Protein AF-A0A7W1KCN2-F1 (afdb_monomer_lite)

Secondary structure (DSSP, 8-state):
-HHHHHHHHHHHHHHHHHHHHHHS---SS-S--------GGG-TT---GGGHHHHHHHHHHHHS-HHHHSSTT-HHHHHHHHHTTHHHHHHHHHHHTS-HHHHHHHHHHHHTT-TT-BSSSSTTSEETTTTEE-

pLDDT: mean 84.84, std 13.25, range [48.06, 98.62]

Radius of gyration: 31.56 Å; chains: 1; bounding box: 67×71×56 Å

Sequence (134 aa):
MALARRVLLLLVVAVLAAVAVLALHEDEAGGPGLVPEAGADNDPLAYSAGREKAFAAAAARGHAHVIYAKSPGGARASAERTARFRPLIEAAAKTAGIEPGTLEGMVLLESAGRPDAVADPQLEGAVGLTQILA

Foldseek 3Di:
DVVVVVVVVVVVVVVVVVVVVVVVPPPPPDDPPPDQPQDPPRDSPDDDPVCPVVVVVVVVVVPCPVLQVVQDVGLVQLLVLLVVCLVVLVVVCVVVVHDSVVSSVQLCRPPSNDQQDFPDPDQQWFGGSNRDGD

Structure (mmCIF, N/CA/C/O backbone):
data_AF-A0A7W1KCN2-F1
#
_entry.id   AF-A0A7W1KCN2-F1
#
loop_
_atom_site.group_PDB
_atom_site.id
_atom_site.type_symbol
_atom_site.label_atom_id
_atom_site.label_alt_id
_atom_site.label_comp_id
_atom_site.label_asym_id
_atom_site.label_entity_id
_atom_site.label_seq_id
_atom_site.pdbx_PDB_ins_code
_atom_site.Cartn_x
_atom_site.Cartn_y
_atom_site.Cartn_z
_atom_site.occupancy
_atom_site.B_iso_or_equiv
_atom_site.auth_seq_id
_atom_site.auth_comp_id
_atom_site.auth_asym_id
_atom_site.auth_atom_id
_atom_site.pdbx_PDB_model_num
ATOM 1 N N . MET A 1 1 ? 52.514 -58.197 -31.011 1.00 60.84 1 MET A N 1
ATOM 2 C CA . MET A 1 1 ? 51.302 -57.830 -31.789 1.00 60.84 1 MET A CA 1
ATOM 3 C C . MET A 1 1 ? 50.141 -57.336 -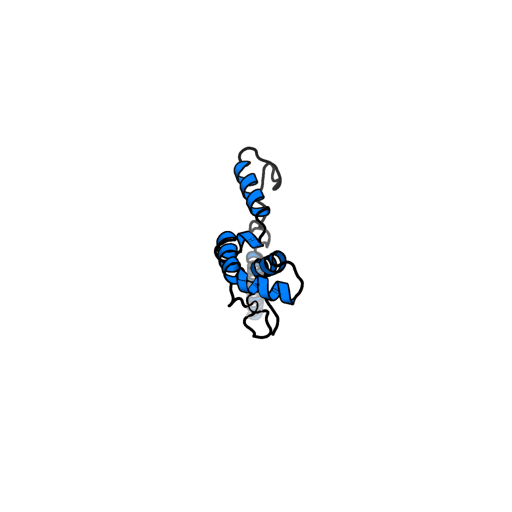30.915 1.00 60.84 1 MET A C 1
ATOM 5 O O . MET A 1 1 ? 49.575 -56.300 -31.232 1.00 60.84 1 MET A O 1
ATOM 9 N N . ALA A 1 2 ? 49.802 -57.997 -29.797 1.00 67.25 2 ALA A N 1
ATOM 10 C CA . ALA A 1 2 ? 48.677 -57.581 -28.940 1.00 67.25 2 ALA A CA 1
ATOM 11 C C . ALA A 1 2 ? 48.862 -56.215 -28.239 1.00 67.25 2 ALA A C 1
ATOM 13 O O . ALA A 1 2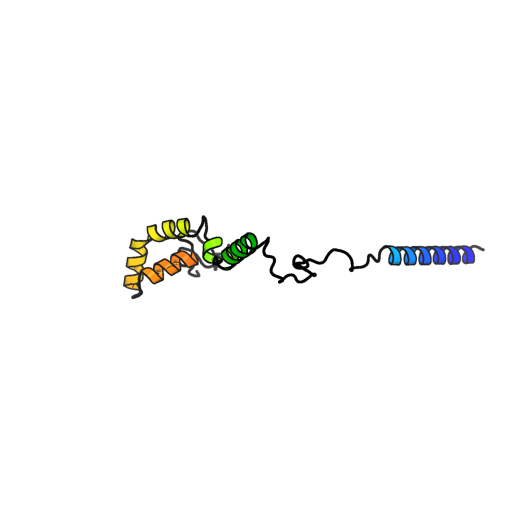 ? 47.902 -55.459 -28.128 1.00 67.25 2 ALA A O 1
ATOM 14 N N . LEU A 1 3 ? 50.084 -55.875 -27.807 1.00 75.06 3 LEU A N 1
ATOM 15 C CA . LEU A 1 3 ? 50.375 -54.598 -27.137 1.00 75.06 3 LEU A CA 1
ATOM 16 C C . LEU A 1 3 ? 50.237 -53.399 -28.091 1.00 75.06 3 LEU A C 1
ATOM 18 O O . LEU A 1 3 ? 49.540 -52.446 -27.772 1.00 75.06 3 LEU A O 1
ATOM 22 N N . ALA A 1 4 ? 50.811 -53.492 -29.296 1.00 77.50 4 ALA A N 1
ATOM 23 C CA . ALA A 1 4 ? 50.698 -52.453 -30.324 1.00 77.50 4 ALA A CA 1
ATOM 24 C C . ALA A 1 4 ? 49.236 -52.197 -30.736 1.00 77.50 4 ALA A C 1
ATOM 26 O O . ALA A 1 4 ? 48.823 -51.052 -30.883 1.00 77.50 4 ALA A O 1
ATOM 27 N N . ARG A 1 5 ? 48.422 -53.258 -30.831 1.00 80.19 5 ARG A N 1
ATOM 28 C CA . ARG A 1 5 ? 46.982 -53.143 -31.108 1.00 80.19 5 ARG A CA 1
ATOM 29 C C . ARG A 1 5 ? 46.219 -52.455 -29.970 1.00 80.19 5 ARG A C 1
ATOM 31 O O . ARG A 1 5 ? 45.319 -51.672 -30.244 1.00 80.19 5 ARG A O 1
ATOM 38 N N . ARG A 1 6 ? 46.580 -52.713 -28.706 1.00 82.69 6 ARG A N 1
ATOM 39 C CA . ARG A 1 6 ? 45.981 -52.042 -27.535 1.00 82.69 6 ARG A CA 1
ATOM 40 C C . ARG A 1 6 ? 46.347 -50.560 -27.478 1.00 82.69 6 ARG A C 1
ATOM 42 O O . ARG A 1 6 ? 45.468 -49.743 -27.242 1.00 82.69 6 ARG A O 1
ATOM 49 N N . VAL A 1 7 ? 47.606 -50.217 -27.752 1.00 85.94 7 VAL A N 1
ATOM 50 C CA . VAL A 1 7 ? 48.062 -48.818 -27.818 1.00 85.94 7 VAL A CA 1
ATOM 51 C C . VAL A 1 7 ? 47.345 -48.068 -28.940 1.00 85.94 7 VAL A C 1
ATOM 53 O O . VAL A 1 7 ? 46.840 -46.974 -28.712 1.00 85.94 7 VAL A O 1
ATOM 56 N N . LEU A 1 8 ? 47.215 -48.679 -30.121 1.00 88.75 8 LEU A N 1
ATOM 57 C CA . LEU A 1 8 ? 46.493 -48.075 -31.241 1.00 88.75 8 LEU A CA 1
ATOM 58 C C . LEU A 1 8 ? 45.013 -47.831 -30.908 1.00 88.75 8 LEU A C 1
ATOM 60 O O . LEU A 1 8 ? 44.493 -46.760 -31.197 1.00 88.75 8 LEU A O 1
ATOM 64 N N . LEU A 1 9 ? 44.345 -48.791 -30.262 1.00 89.50 9 LEU A N 1
ATOM 65 C CA . LEU A 1 9 ? 42.949 -48.635 -29.843 1.00 89.50 9 LEU A CA 1
ATOM 66 C C . LEU A 1 9 ? 42.775 -47.510 -28.815 1.00 89.50 9 LEU A C 1
ATOM 68 O O . LEU A 1 9 ? 41.834 -46.732 -28.931 1.00 89.50 9 LEU A O 1
ATOM 72 N N . LEU A 1 10 ? 43.690 -47.388 -27.851 1.00 90.12 10 LEU A N 1
ATOM 73 C CA . LEU A 1 10 ? 43.656 -46.303 -26.867 1.00 90.12 10 LEU A CA 1
ATOM 74 C C . LEU A 1 10 ? 43.851 -44.931 -27.519 1.00 90.12 10 LEU A C 1
ATOM 76 O O . LEU A 1 10 ? 43.151 -43.990 -27.160 1.00 90.12 10 LEU A O 1
ATOM 80 N N . LEU A 1 11 ? 44.743 -44.826 -28.507 1.00 92.44 11 LEU A N 1
ATOM 81 C CA . LEU A 1 11 ? 44.934 -43.588 -29.265 1.00 92.44 11 LEU A CA 1
ATOM 82 C C . LEU A 1 11 ? 43.688 -43.220 -30.073 1.00 92.44 11 LEU A C 1
ATOM 84 O O . LEU A 1 11 ? 43.282 -42.064 -30.063 1.00 92.44 11 LEU A O 1
ATOM 88 N N . VAL A 1 12 ? 43.042 -44.194 -30.718 1.00 93.50 12 VAL A N 1
ATOM 89 C CA . VAL A 1 12 ? 41.787 -43.956 -31.448 1.00 93.50 12 VAL A CA 1
ATOM 90 C C . VAL A 1 12 ? 40.687 -43.479 -30.500 1.00 93.50 12 VAL A C 1
ATOM 92 O O . VAL A 1 12 ? 40.008 -42.506 -30.808 1.00 93.50 12 VAL A O 1
ATOM 95 N N . VAL A 1 13 ? 40.540 -44.103 -29.328 1.00 92.69 13 VAL A N 1
ATOM 96 C CA . VAL A 1 13 ? 39.559 -43.670 -28.319 1.00 92.69 13 VAL A CA 1
ATOM 97 C C . VAL A 1 13 ? 39.872 -42.262 -27.812 1.00 92.69 13 VAL A C 1
ATOM 99 O O . VAL A 1 13 ? 38.959 -41.451 -27.706 1.00 92.69 13 VAL A O 1
ATOM 102 N N . ALA A 1 14 ? 41.141 -41.943 -27.549 1.00 91.81 14 ALA A N 1
ATOM 103 C CA . ALA A 1 14 ? 41.544 -40.612 -27.101 1.00 91.81 14 ALA A CA 1
ATOM 104 C C . ALA A 1 14 ? 41.258 -39.534 -28.158 1.00 91.81 14 ALA A C 1
ATOM 106 O O . ALA A 1 14 ? 40.755 -38.466 -27.822 1.00 91.81 14 ALA A O 1
ATOM 107 N N . VAL A 1 15 ? 41.515 -39.827 -29.437 1.00 93.75 15 VAL A N 1
ATOM 108 C CA . VAL A 1 15 ? 41.200 -38.916 -30.546 1.00 93.75 15 VAL A CA 1
ATOM 109 C C . VAL A 1 15 ? 39.692 -38.741 -30.693 1.00 93.75 15 VAL A C 1
ATOM 111 O O . VAL A 1 15 ? 39.226 -37.613 -30.797 1.00 93.75 15 VAL A O 1
ATOM 114 N N . LEU A 1 16 ? 38.912 -39.823 -30.646 1.00 92.00 16 LEU A N 1
ATOM 115 C CA . LEU A 1 16 ? 37.451 -39.741 -30.720 1.00 92.00 16 LEU A CA 1
ATOM 116 C C . LEU A 1 16 ? 36.861 -38.968 -29.535 1.00 92.00 16 LEU A C 1
ATOM 118 O O . LEU A 1 16 ? 35.950 -38.172 -29.730 1.00 92.00 16 LEU A O 1
ATOM 122 N N . ALA A 1 17 ? 37.403 -39.153 -28.330 1.00 87.81 17 ALA A N 1
ATOM 123 C CA . ALA A 1 17 ? 37.003 -38.395 -27.150 1.00 87.81 17 ALA A CA 1
ATOM 124 C C . ALA A 1 17 ? 37.356 -36.907 -27.285 1.00 87.81 17 ALA A C 1
ATOM 126 O O . ALA A 1 17 ? 36.524 -36.061 -26.981 1.00 87.81 17 ALA A O 1
ATOM 127 N N . ALA A 1 18 ? 38.546 -36.575 -27.793 1.00 86.56 18 ALA A N 1
ATOM 128 C CA . ALA A 1 18 ? 38.944 -35.189 -28.034 1.00 86.56 18 ALA A CA 1
ATOM 129 C C . ALA A 1 18 ? 38.065 -34.517 -29.100 1.00 86.56 18 ALA A C 1
ATOM 131 O O . ALA A 1 18 ? 37.623 -33.388 -28.909 1.00 86.56 18 ALA A O 1
ATOM 132 N N . VAL A 1 19 ? 37.755 -35.223 -30.191 1.00 87.12 19 VAL A N 1
ATOM 133 C CA . VAL A 1 19 ? 36.834 -34.743 -31.231 1.00 87.12 19 VAL A CA 1
ATOM 134 C C . VAL A 1 19 ? 35.425 -34.567 -30.670 1.00 87.12 19 VAL A C 1
ATOM 136 O O . VAL A 1 19 ? 34.795 -33.558 -30.955 1.00 87.12 19 VAL A O 1
ATOM 139 N N . ALA A 1 20 ? 34.942 -35.497 -29.842 1.00 82.19 20 ALA A N 1
ATOM 140 C CA . ALA A 1 20 ? 33.645 -35.366 -29.187 1.00 82.19 20 ALA A CA 1
ATOM 141 C C . ALA A 1 20 ? 33.610 -34.166 -28.230 1.00 82.19 20 ALA A C 1
ATOM 143 O O . ALA A 1 20 ? 32.644 -33.419 -28.247 1.00 82.19 20 ALA A O 1
ATOM 144 N N . VAL A 1 21 ? 34.667 -33.931 -27.446 1.00 80.81 21 VAL A N 1
ATOM 145 C CA . VAL A 1 21 ? 34.765 -32.756 -26.563 1.00 80.81 21 VAL A CA 1
ATOM 146 C C . VAL A 1 21 ? 34.783 -31.457 -27.364 1.00 80.81 21 VAL A C 1
ATOM 148 O O . VAL A 1 21 ? 34.099 -30.518 -26.982 1.00 80.81 21 VAL A O 1
ATOM 151 N N . LEU A 1 22 ? 35.509 -31.403 -28.483 1.00 77.88 22 LEU A N 1
ATOM 152 C CA . LEU A 1 22 ? 35.535 -30.226 -29.356 1.00 77.88 22 LEU A CA 1
ATOM 153 C C . LEU A 1 22 ? 34.203 -30.005 -30.086 1.00 77.88 22 LEU A C 1
ATOM 155 O O . LEU A 1 22 ? 33.798 -28.866 -30.262 1.00 77.88 22 LEU A O 1
ATOM 159 N N . ALA A 1 23 ? 33.513 -31.074 -30.488 1.00 75.62 23 ALA A N 1
ATOM 160 C CA . ALA A 1 23 ? 32.211 -30.989 -31.148 1.00 75.62 23 ALA A CA 1
ATOM 161 C C . ALA A 1 23 ? 31.064 -30.655 -30.178 1.00 75.62 23 ALA A C 1
ATOM 163 O O . ALA A 1 23 ? 30.068 -30.079 -30.597 1.00 75.62 23 ALA A O 1
ATOM 164 N N . LEU A 1 24 ? 31.198 -31.030 -28.901 1.00 71.25 24 LEU A N 1
ATOM 165 C CA . LEU A 1 24 ? 30.262 -30.690 -27.823 1.00 71.25 24 LEU A CA 1
ATOM 166 C C . LEU A 1 24 ? 30.616 -29.371 -27.127 1.00 71.25 24 LEU A C 1
ATOM 168 O O . LEU A 1 24 ? 29.874 -28.933 -26.251 1.00 71.25 24 LEU A O 1
ATOM 172 N N . HIS A 1 25 ? 31.733 -28.739 -27.495 1.00 61.47 25 HIS A N 1
ATOM 173 C CA . HIS A 1 25 ? 32.005 -27.352 -27.144 1.00 61.47 25 HIS A CA 1
ATOM 174 C C . HIS A 1 25 ? 31.131 -26.473 -28.043 1.00 61.47 25 HIS A C 1
ATOM 176 O O . HIS A 1 25 ? 31.597 -25.859 -28.999 1.00 61.47 25 HIS A O 1
ATOM 182 N N . GLU A 1 26 ? 29.825 -26.501 -27.782 1.00 55.56 26 GLU A N 1
ATOM 183 C CA . GLU A 1 26 ? 28.920 -25.476 -28.273 1.00 55.56 26 GLU A CA 1
ATOM 184 C C . GLU A 1 26 ? 29.441 -24.148 -27.724 1.00 55.56 26 GLU A C 1
ATOM 186 O O . GLU A 1 26 ? 29.571 -23.972 -26.511 1.00 55.56 26 GLU A O 1
ATOM 191 N N . ASP A 1 27 ? 29.815 -23.246 -28.630 1.00 49.47 27 ASP A N 1
ATOM 192 C CA . ASP A 1 27 ? 30.089 -21.859 -28.296 1.00 49.47 27 ASP A CA 1
ATOM 193 C C . ASP A 1 27 ? 28.933 -21.340 -27.422 1.00 49.47 27 ASP A C 1
ATOM 195 O O . ASP A 1 27 ? 27.801 -21.187 -27.887 1.00 49.47 27 ASP A O 1
ATOM 199 N N . GLU A 1 28 ? 29.231 -20.987 -26.170 1.00 50.78 28 GLU A N 1
ATOM 200 C CA . GLU A 1 28 ? 28.431 -20.108 -25.295 1.00 50.78 28 GLU A CA 1
ATOM 201 C C . GLU A 1 28 ? 28.351 -18.672 -25.883 1.00 50.78 28 GLU A C 1
ATOM 203 O O . GLU A 1 28 ? 28.407 -17.661 -25.187 1.00 50.78 28 GLU A O 1
ATOM 208 N N . ALA A 1 29 ? 28.267 -18.558 -27.207 1.00 53.12 29 ALA A N 1
ATOM 209 C CA . ALA A 1 29 ? 28.233 -17.336 -27.984 1.00 53.12 29 ALA A CA 1
ATOM 210 C C . ALA A 1 29 ? 27.247 -17.524 -29.144 1.00 53.12 29 ALA A C 1
ATOM 212 O O . ALA A 1 29 ? 27.637 -17.592 -30.307 1.00 53.12 29 ALA A O 1
ATOM 213 N N . GLY A 1 30 ? 25.946 -17.640 -28.857 1.00 48.06 30 GLY A N 1
ATOM 214 C CA . GLY A 1 30 ? 24.998 -17.783 -29.966 1.00 48.06 30 GLY A CA 1
ATOM 215 C C . GLY A 1 30 ? 23.506 -17.831 -29.672 1.00 48.06 30 GLY A C 1
ATOM 216 O O . GLY A 1 30 ? 22.725 -17.619 -30.597 1.00 48.06 30 GLY A O 1
ATOM 217 N N . GLY A 1 31 ? 23.061 -18.040 -28.431 1.00 50.41 31 GLY A N 1
ATOM 218 C CA . GLY A 1 31 ? 21.693 -17.637 -28.094 1.00 50.41 31 GLY A CA 1
ATOM 219 C C . GLY A 1 31 ? 21.620 -16.115 -28.237 1.00 50.41 31 GLY A C 1
ATOM 220 O O . GLY A 1 31 ? 22.529 -15.463 -27.713 1.00 50.41 31 GLY A O 1
ATOM 221 N N . PRO A 1 32 ? 20.632 -15.514 -28.937 1.00 54.22 32 PRO A N 1
ATOM 222 C CA . PRO A 1 32 ? 20.496 -14.068 -28.900 1.00 54.22 32 PRO A CA 1
ATOM 223 C C . PRO A 1 32 ? 20.371 -13.703 -27.427 1.00 54.22 32 PRO A C 1
ATOM 225 O O . PRO A 1 32 ? 19.393 -14.069 -26.768 1.00 54.22 32 PRO A O 1
ATOM 228 N N . GLY A 1 33 ? 21.411 -13.056 -26.892 1.00 54.41 33 GLY A N 1
ATOM 229 C CA . GLY A 1 33 ? 21.355 -12.495 -25.557 1.00 54.41 33 GLY A CA 1
ATOM 230 C C . GLY A 1 33 ? 20.077 -11.676 -25.473 1.00 54.41 33 GLY A C 1
ATOM 231 O O . GLY A 1 33 ? 19.634 -11.122 -26.482 1.00 54.41 33 GLY A O 1
ATOM 232 N N . LEU A 1 34 ? 19.454 -11.635 -24.298 1.00 58.22 34 LEU A N 1
ATOM 233 C CA . LEU A 1 34 ? 18.332 -10.735 -24.062 1.00 58.22 34 LEU A CA 1
ATOM 234 C C . LEU A 1 34 ? 18.852 -9.298 -24.193 1.00 58.22 34 LEU A C 1
ATOM 236 O O . LEU A 1 34 ? 19.239 -8.661 -23.218 1.00 58.22 34 LEU A O 1
ATOM 240 N N . VAL A 1 35 ? 18.936 -8.823 -25.428 1.00 62.88 35 VAL A N 1
ATOM 241 C CA . VAL A 1 35 ? 19.266 -7.457 -25.772 1.00 62.88 35 VAL A CA 1
ATOM 242 C C . VAL A 1 35 ? 17.968 -6.667 -25.693 1.00 62.88 35 VAL A C 1
ATOM 244 O O . VAL A 1 35 ? 16.906 -7.181 -26.069 1.00 62.88 35 VAL A O 1
ATOM 247 N N . PRO A 1 36 ? 18.010 -5.423 -25.200 1.00 64.69 36 PRO A N 1
ATOM 248 C CA . PRO A 1 36 ? 16.932 -4.486 -25.463 1.00 64.69 36 PRO A CA 1
ATOM 249 C C . PRO A 1 36 ? 16.615 -4.516 -26.963 1.00 64.69 36 PRO A C 1
ATOM 251 O O . PRO A 1 36 ? 17.538 -4.592 -27.775 1.00 64.69 36 PRO A O 1
ATOM 254 N N . GLU A 1 37 ? 15.328 -4.521 -27.322 1.00 66.19 37 GLU A N 1
ATOM 255 C CA . GLU A 1 37 ? 14.886 -4.518 -28.721 1.00 66.19 37 GLU A CA 1
ATOM 256 C C . GLU A 1 37 ? 15.722 -3.504 -29.517 1.00 66.19 37 GLU A C 1
ATOM 258 O O . GLU A 1 37 ? 15.801 -2.336 -29.130 1.00 66.19 37 GLU A O 1
ATOM 263 N N . ALA A 1 38 ? 16.385 -3.956 -30.585 1.00 63.22 38 ALA A N 1
ATOM 264 C CA . ALA A 1 38 ? 17.197 -3.077 -31.414 1.00 63.22 38 ALA A CA 1
ATOM 265 C C . ALA A 1 38 ? 16.278 -2.010 -32.026 1.00 63.22 38 ALA A C 1
ATOM 267 O O . ALA A 1 38 ? 15.409 -2.315 -32.845 1.00 63.22 38 ALA A O 1
ATOM 268 N N . GLY A 1 39 ? 16.427 -0.764 -31.576 1.00 62.44 39 GLY A N 1
ATOM 269 C CA . GLY A 1 39 ? 15.773 0.380 -32.198 1.00 62.44 39 GLY A CA 1
ATOM 270 C C . GLY A 1 39 ? 16.454 0.747 -33.518 1.00 62.44 39 GLY A C 1
ATOM 271 O O . GLY A 1 39 ? 17.234 -0.029 -34.077 1.00 62.44 39 GLY A O 1
ATOM 272 N N . ALA A 1 40 ? 16.145 1.933 -34.047 1.00 72.00 40 ALA A N 1
ATOM 273 C CA . ALA A 1 40 ? 16.785 2.419 -35.269 1.00 72.00 40 ALA A CA 1
ATOM 274 C C . ALA A 1 40 ? 18.317 2.413 -35.113 1.00 72.00 40 ALA A C 1
ATOM 276 O O . ALA A 1 40 ? 18.830 2.792 -34.064 1.00 72.00 40 ALA A O 1
ATOM 277 N N . ASP A 1 41 ? 19.030 1.937 -36.137 1.00 78.06 41 ASP A N 1
ATOM 278 C CA . ASP A 1 41 ? 20.497 1.842 -36.161 1.00 78.06 41 ASP A CA 1
ATOM 279 C C . ASP A 1 41 ? 21.122 1.064 -34.980 1.00 78.06 41 ASP A C 1
ATOM 281 O O . ASP A 1 41 ? 22.269 1.300 -34.607 1.00 78.06 41 ASP A O 1
ATOM 285 N N . ASN A 1 42 ? 20.390 0.094 -34.414 1.00 73.38 42 ASN A N 1
ATOM 286 C CA . ASN A 1 42 ? 20.762 -0.668 -33.211 1.00 73.38 42 ASN A CA 1
ATOM 287 C C . ASN A 1 42 ? 20.853 0.168 -31.923 1.00 73.38 42 ASN A C 1
ATOM 289 O O . ASN A 1 42 ? 21.411 -0.306 -30.933 1.00 73.38 42 ASN A O 1
ATOM 293 N N . ASP A 1 43 ? 20.284 1.375 -31.897 1.00 78.31 43 ASP A N 1
ATOM 294 C CA . ASP A 1 43 ? 20.119 2.143 -30.667 1.00 78.31 43 ASP A CA 1
ATOM 295 C C . ASP A 1 43 ? 18.776 1.778 -30.007 1.00 78.31 43 ASP A C 1
ATOM 297 O O . ASP A 1 43 ? 17.713 2.166 -30.503 1.00 78.31 43 ASP A O 1
ATOM 301 N N . PRO A 1 44 ? 18.774 1.048 -28.877 1.00 75.06 44 PRO A N 1
ATOM 302 C CA . PRO A 1 44 ? 17.541 0.657 -28.197 1.00 75.06 44 PRO A CA 1
ATOM 303 C C . PRO A 1 44 ? 16.773 1.838 -27.583 1.00 75.06 44 PRO A C 1
ATOM 305 O O . PRO A 1 44 ? 15.626 1.671 -27.164 1.00 75.06 44 PRO A O 1
ATOM 308 N N . LEU A 1 45 ? 17.382 3.026 -27.520 1.00 79.38 45 LEU A N 1
ATOM 309 C CA . LEU A 1 45 ? 16.776 4.251 -27.003 1.00 79.38 45 LEU A CA 1
ATOM 310 C C . LEU A 1 45 ? 16.365 5.229 -28.114 1.00 79.38 45 LEU A C 1
ATOM 312 O O . LEU A 1 45 ? 15.741 6.251 -27.812 1.00 79.38 45 LEU A O 1
ATOM 316 N N . ALA A 1 46 ? 16.651 4.925 -29.385 1.00 84.25 46 ALA A N 1
ATOM 317 C CA . ALA A 1 46 ? 16.314 5.806 -30.493 1.00 84.25 46 ALA A CA 1
ATOM 318 C C . ALA A 1 46 ? 14.797 6.002 -30.625 1.00 84.25 46 ALA A C 1
ATOM 320 O O . ALA A 1 46 ? 13.997 5.058 -30.685 1.00 84.25 46 ALA A O 1
ATOM 321 N N . TYR A 1 47 ? 14.393 7.268 -30.726 1.00 83.56 47 TYR A N 1
ATOM 322 C CA . TYR A 1 47 ? 13.009 7.628 -30.986 1.00 83.56 47 TYR A CA 1
ATOM 323 C C . TYR A 1 47 ? 12.609 7.268 -32.424 1.00 83.56 47 TYR A C 1
ATOM 325 O O . TYR A 1 47 ? 13.294 7.604 -33.385 1.00 83.56 47 TYR A O 1
ATOM 333 N N . SER A 1 48 ? 11.442 6.642 -32.572 1.00 85.94 48 SER A N 1
ATOM 334 C CA . SER A 1 48 ? 10.798 6.374 -33.859 1.00 85.94 48 SER A CA 1
ATOM 335 C C . SER A 1 48 ? 9.383 6.942 -33.851 1.00 85.94 48 SER A C 1
ATOM 337 O O . SER A 1 48 ? 8.543 6.509 -33.058 1.00 85.94 48 SER A O 1
ATOM 339 N N . ALA A 1 49 ? 9.102 7.883 -34.757 1.00 88.12 49 ALA A N 1
ATOM 340 C CA . ALA A 1 49 ? 7.805 8.560 -34.842 1.00 88.12 49 ALA A CA 1
ATOM 341 C C . ALA A 1 49 ? 6.633 7.580 -35.045 1.00 88.12 49 ALA A C 1
ATOM 343 O O . ALA A 1 49 ? 5.558 7.762 -34.481 1.00 88.12 49 ALA A O 1
ATOM 344 N N . GLY A 1 50 ? 6.851 6.477 -35.771 1.00 88.88 50 GLY A N 1
ATOM 345 C CA . GLY A 1 50 ? 5.837 5.432 -35.960 1.00 88.88 50 GLY A CA 1
ATOM 346 C C . GLY A 1 50 ? 5.444 4.691 -34.673 1.00 88.88 50 GLY A C 1
ATOM 347 O O . GLY A 1 50 ? 4.405 4.032 -34.643 1.00 88.88 50 GLY A O 1
ATOM 348 N N . ARG A 1 51 ? 6.239 4.803 -33.599 1.00 86.31 51 ARG A N 1
ATOM 349 C CA . ARG A 1 51 ? 6.000 4.145 -32.304 1.00 86.31 51 ARG A CA 1
ATOM 350 C C . ARG A 1 51 ? 5.556 5.095 -31.193 1.00 86.31 51 ARG A C 1
ATOM 352 O O . ARG A 1 51 ? 5.429 4.650 -30.054 1.00 86.31 51 ARG A O 1
ATOM 359 N N . GLU A 1 52 ? 5.265 6.360 -31.489 1.00 90.12 52 GLU A N 1
ATOM 360 C CA . GLU A 1 52 ? 4.890 7.371 -30.488 1.00 90.12 52 GLU A CA 1
ATOM 361 C C . GLU A 1 52 ? 3.784 6.886 -29.532 1.00 90.12 52 GLU A C 1
ATOM 363 O O . GLU A 1 52 ? 3.932 6.955 -28.312 1.00 90.12 52 GLU A O 1
ATOM 368 N N . LYS A 1 53 ? 2.716 6.276 -30.067 1.00 92.94 53 LYS A N 1
ATOM 369 C CA . LYS A 1 53 ? 1.629 5.707 -29.248 1.00 92.94 53 LYS A CA 1
ATOM 370 C C . LYS A 1 53 ? 2.106 4.597 -28.307 1.00 92.94 53 LYS A C 1
ATOM 372 O O . LYS A 1 53 ? 1.639 4.513 -27.173 1.00 92.94 53 LYS A O 1
ATOM 377 N N . ALA A 1 54 ? 3.019 3.742 -28.765 1.00 87.31 54 ALA A N 1
ATOM 378 C CA . ALA A 1 54 ? 3.570 2.663 -27.952 1.00 87.31 54 ALA A CA 1
ATOM 379 C C . ALA A 1 54 ? 4.470 3.214 -26.836 1.00 87.31 54 ALA A C 1
ATOM 381 O O . ALA A 1 54 ? 4.364 2.757 -25.696 1.00 87.31 54 ALA A O 1
ATOM 382 N N . PHE A 1 55 ? 5.281 4.235 -27.134 1.00 88.12 55 PHE A N 1
ATOM 383 C CA . PHE A 1 55 ? 6.088 4.937 -26.136 1.00 88.12 55 PHE A CA 1
ATOM 384 C C . PHE A 1 55 ? 5.224 5.648 -25.096 1.00 88.12 55 PHE A C 1
ATOM 386 O O . PHE A 1 55 ? 5.453 5.462 -23.906 1.00 88.12 55 PHE A O 1
ATOM 393 N N . ALA A 1 56 ? 4.185 6.376 -25.511 1.00 89.50 56 ALA A N 1
ATOM 394 C CA . ALA A 1 56 ? 3.252 7.026 -24.591 1.00 89.50 56 ALA A CA 1
ATOM 395 C C . ALA A 1 56 ? 2.553 6.009 -23.674 1.00 89.50 56 ALA A C 1
ATOM 397 O O . ALA A 1 56 ? 2.446 6.224 -22.469 1.00 89.50 56 ALA A O 1
ATOM 398 N N . ALA A 1 57 ? 2.136 4.861 -24.215 1.00 85.19 57 ALA A N 1
ATOM 399 C CA . ALA A 1 57 ? 1.549 3.789 -23.418 1.00 85.19 57 ALA A CA 1
ATOM 400 C C . ALA A 1 57 ? 2.561 3.157 -22.443 1.00 85.19 57 ALA A C 1
ATOM 402 O O . ALA A 1 57 ? 2.200 2.826 -21.314 1.00 85.19 57 ALA A O 1
ATOM 403 N N . ALA A 1 58 ? 3.820 2.979 -22.852 1.00 82.38 58 ALA A N 1
ATOM 404 C CA . ALA A 1 58 ? 4.883 2.476 -21.983 1.00 82.38 58 ALA A CA 1
ATOM 405 C C . ALA A 1 58 ? 5.239 3.476 -20.875 1.00 82.38 58 ALA A C 1
ATOM 407 O O . ALA A 1 58 ? 5.326 3.076 -19.718 1.00 82.38 58 ALA A O 1
ATOM 408 N N . ALA A 1 59 ? 5.350 4.765 -21.202 1.00 82.94 59 ALA A N 1
ATOM 409 C CA . ALA A 1 59 ? 5.540 5.840 -20.236 1.00 82.94 59 ALA A CA 1
ATOM 410 C C . ALA A 1 59 ? 4.372 5.895 -19.244 1.00 82.94 59 ALA A C 1
ATOM 412 O O . ALA A 1 59 ? 4.596 5.908 -18.040 1.00 82.94 59 ALA A O 1
ATOM 413 N N . ALA A 1 60 ? 3.126 5.814 -19.720 1.00 83.06 60 ALA A N 1
ATOM 414 C CA . ALA A 1 60 ? 1.951 5.752 -18.853 1.00 83.06 60 ALA A CA 1
ATOM 415 C C . ALA A 1 60 ? 1.987 4.539 -17.907 1.00 83.06 60 ALA A C 1
ATOM 417 O O . ALA A 1 60 ? 1.635 4.672 -16.739 1.00 83.06 60 ALA A O 1
ATOM 418 N N . ARG A 1 61 ? 2.456 3.370 -18.371 1.00 77.69 61 ARG A N 1
ATOM 419 C CA . ARG A 1 61 ? 2.669 2.193 -17.508 1.00 77.69 61 ARG A CA 1
ATOM 420 C C . ARG A 1 61 ? 3.824 2.381 -16.524 1.00 77.69 61 ARG A C 1
ATOM 422 O O . ARG A 1 61 ? 3.701 1.939 -15.391 1.00 77.69 61 ARG A O 1
ATOM 429 N N . GLY A 1 62 ? 4.914 3.029 -16.930 1.00 71.44 62 GLY A N 1
ATOM 430 C CA . GLY A 1 62 ? 6.048 3.345 -16.054 1.00 71.44 62 GLY A CA 1
ATOM 431 C C . GLY A 1 62 ? 5.700 4.380 -14.980 1.00 71.44 62 GLY A C 1
ATOM 432 O O . GLY A 1 62 ? 6.185 4.292 -13.858 1.00 71.44 62 GLY A O 1
ATOM 433 N N . HIS A 1 63 ? 4.806 5.317 -15.301 1.00 67.44 63 HIS A N 1
ATOM 434 C CA . HIS A 1 63 ? 4.249 6.292 -14.361 1.00 67.44 63 HIS A CA 1
ATOM 435 C C . HIS A 1 63 ? 3.047 5.762 -13.573 1.00 67.44 63 HIS A C 1
ATOM 437 O O . HIS A 1 63 ? 2.651 6.375 -12.579 1.00 67.44 63 HIS A O 1
ATOM 443 N N . ALA A 1 64 ? 2.468 4.625 -13.967 1.00 71.50 64 ALA A N 1
ATOM 444 C CA . ALA A 1 64 ? 1.501 3.928 -13.138 1.00 71.50 64 ALA A CA 1
ATOM 445 C C . ALA A 1 64 ? 2.254 3.361 -11.932 1.00 71.50 64 ALA A C 1
ATOM 447 O O . ALA A 1 64 ? 2.883 2.307 -12.012 1.00 71.50 64 ALA A O 1
ATOM 448 N N . HIS A 1 65 ? 2.215 4.091 -10.815 1.00 75.44 65 HIS A N 1
ATOM 449 C CA . HIS A 1 65 ? 2.884 3.686 -9.584 1.00 75.44 65 HIS A CA 1
ATOM 450 C C . HIS A 1 65 ? 2.506 2.233 -9.260 1.00 75.44 65 HIS A C 1
ATOM 452 O O . HIS A 1 65 ? 1.317 1.899 -9.236 1.00 75.44 65 HIS A O 1
ATOM 458 N N . VAL A 1 66 ? 3.505 1.367 -9.029 1.00 78.19 66 VAL A N 1
ATOM 459 C CA . VAL A 1 66 ? 3.323 -0.090 -8.832 1.00 78.19 66 VAL A CA 1
ATOM 460 C C . VAL A 1 66 ? 2.210 -0.391 -7.832 1.00 78.19 66 VAL A C 1
ATOM 462 O O . VAL A 1 66 ? 1.417 -1.302 -8.048 1.00 78.19 66 VAL A O 1
ATOM 465 N N . ILE A 1 67 ? 2.094 0.437 -6.795 1.00 74.19 67 ILE A N 1
ATOM 466 C CA . ILE A 1 67 ? 1.042 0.357 -5.781 1.00 74.19 67 ILE A CA 1
ATOM 467 C C . ILE A 1 67 ? -0.385 0.371 -6.359 1.00 74.19 67 ILE A C 1
ATOM 469 O O . ILE A 1 67 ? -1.243 -0.389 -5.917 1.00 74.19 67 ILE A O 1
ATOM 473 N N . TYR A 1 68 ? -0.650 1.181 -7.386 1.00 79.19 68 TYR A N 1
ATOM 474 C CA . TYR A 1 68 ? -1.962 1.286 -8.021 1.00 79.19 68 TYR A CA 1
ATOM 475 C C . TYR A 1 68 ? -2.177 0.162 -9.031 1.00 79.19 68 TYR A C 1
ATOM 477 O O . TYR A 1 68 ? -3.266 -0.407 -9.097 1.00 79.19 68 TYR A O 1
ATOM 485 N N . ALA A 1 69 ? -1.133 -0.186 -9.789 1.00 80.62 69 ALA A N 1
ATOM 486 C CA . ALA A 1 69 ? -1.187 -1.249 -10.790 1.00 80.62 69 ALA A CA 1
ATOM 487 C C . ALA A 1 69 ? -1.326 -2.649 -10.166 1.00 80.62 69 ALA A C 1
ATOM 489 O O . ALA A 1 69 ? -1.956 -3.528 -10.752 1.00 80.62 69 ALA A O 1
ATOM 490 N N . LYS A 1 70 ? -0.735 -2.864 -8.986 1.00 84.38 70 LYS A N 1
ATOM 491 C CA . LYS A 1 70 ? -0.735 -4.144 -8.257 1.00 84.38 70 LYS A CA 1
ATOM 492 C C . LYS A 1 70 ? -1.720 -4.189 -7.091 1.00 84.38 70 LYS A C 1
ATOM 494 O O . LYS A 1 70 ? -1.821 -5.214 -6.426 1.00 84.38 70 LYS A O 1
ATOM 499 N N . SER A 1 71 ? -2.480 -3.117 -6.875 1.00 89.00 71 SER A N 1
ATOM 500 C CA . SER A 1 71 ? -3.594 -3.102 -5.929 1.00 89.00 71 SER A CA 1
ATOM 501 C C . SER A 1 71 ? -4.549 -4.281 -6.189 1.00 89.00 71 SER A C 1
ATOM 503 O O . SER A 1 71 ? -4.982 -4.458 -7.330 1.00 89.00 71 SER A O 1
ATOM 505 N N . PRO A 1 72 ? -4.929 -5.074 -5.172 1.00 90.56 72 PRO A N 1
ATOM 506 C CA . PRO A 1 72 ? -5.860 -6.189 -5.334 1.00 90.56 72 PRO A CA 1
ATOM 507 C C . PRO A 1 72 ? -7.207 -5.749 -5.930 1.00 90.56 72 PRO A C 1
ATOM 509 O O . PRO A 1 72 ? -7.963 -4.990 -5.320 1.00 90.56 72 PRO A O 1
ATOM 512 N N . GLY A 1 73 ? -7.517 -6.226 -7.138 1.00 91.06 73 GLY A N 1
ATOM 513 C CA . GLY A 1 73 ? -8.707 -5.802 -7.891 1.00 91.06 73 GLY A CA 1
ATOM 514 C C . GLY A 1 73 ? -8.637 -4.371 -8.455 1.00 91.06 73 GLY A C 1
ATOM 515 O O . GLY A 1 73 ? -9.644 -3.862 -8.938 1.00 91.06 73 GLY A O 1
ATOM 516 N N . GLY A 1 74 ? -7.468 -3.727 -8.408 1.00 91.19 74 GLY A N 1
ATOM 517 C CA . GLY A 1 74 ? -7.216 -2.360 -8.868 1.00 91.19 74 GLY A CA 1
ATOM 518 C C . GLY A 1 74 ? -7.405 -1.290 -7.787 1.00 91.19 74 GLY A C 1
ATOM 519 O O . GLY A 1 74 ? -8.114 -1.486 -6.801 1.00 91.19 74 GLY A O 1
ATOM 520 N N . ALA A 1 75 ? -6.779 -0.125 -7.989 1.00 91.38 75 ALA A N 1
ATOM 521 C CA . ALA A 1 75 ? -6.745 0.968 -7.008 1.00 91.38 75 ALA A CA 1
ATOM 522 C C . ALA A 1 75 ? -8.138 1.440 -6.555 1.00 91.38 75 ALA A C 1
ATOM 524 O O . ALA A 1 75 ? -8.355 1.686 -5.371 1.00 91.38 75 ALA A O 1
ATOM 525 N N . ARG A 1 76 ? -9.105 1.512 -7.480 1.00 93.19 76 ARG A N 1
ATOM 526 C CA . ARG A 1 76 ? -10.486 1.894 -7.155 1.00 93.19 76 ARG A CA 1
ATOM 527 C C . ARG A 1 76 ? -11.153 0.882 -6.220 1.00 93.19 76 ARG A C 1
ATOM 529 O O . ARG A 1 76 ? -11.739 1.284 -5.222 1.00 93.19 76 ARG A O 1
ATOM 536 N N . ALA A 1 77 ? -11.041 -0.412 -6.519 1.00 95.69 77 ALA A N 1
ATOM 537 C CA . ALA A 1 77 ? -11.625 -1.455 -5.679 1.00 95.69 77 ALA A CA 1
ATOM 538 C C . ALA A 1 77 ? -10.971 -1.485 -4.288 1.00 95.69 77 ALA A C 1
ATOM 540 O O . ALA A 1 77 ? -11.657 -1.685 -3.289 1.00 95.69 77 ALA A O 1
ATOM 541 N N . SER A 1 78 ? -9.659 -1.244 -4.210 1.00 96.00 78 SER A N 1
ATOM 542 C CA . SER A 1 78 ? -8.947 -1.073 -2.940 1.00 96.00 78 SER A CA 1
ATOM 543 C C . SER A 1 78 ? -9.472 0.113 -2.136 1.00 96.00 78 SER A C 1
ATOM 545 O O . SER A 1 78 ? -9.787 -0.053 -0.963 1.00 96.00 78 SER A O 1
ATOM 547 N N . ALA A 1 79 ? -9.645 1.279 -2.764 1.00 95.81 79 ALA A N 1
ATOM 548 C CA . ALA A 1 79 ? -10.194 2.461 -2.103 1.00 95.81 79 ALA A CA 1
ATOM 549 C C . ALA A 1 79 ? -11.628 2.225 -1.598 1.00 95.81 79 ALA A C 1
ATOM 551 O O . ALA A 1 79 ? -11.936 2.543 -0.453 1.00 95.81 79 ALA A O 1
ATOM 552 N N . GLU A 1 80 ? -12.487 1.599 -2.408 1.00 97.69 80 GLU A N 1
ATOM 553 C CA . GLU A 1 80 ? -13.858 1.246 -2.014 1.00 97.69 80 GLU A CA 1
ATOM 554 C C . GLU A 1 80 ? -13.898 0.245 -0.848 1.00 97.69 80 GLU A C 1
ATOM 556 O O . GLU A 1 80 ? -14.801 0.320 -0.015 1.00 97.69 80 GLU A O 1
ATOM 561 N N . ARG A 1 81 ? -12.936 -0.686 -0.754 1.00 97.94 81 ARG A N 1
ATOM 562 C CA . ARG A 1 81 ? -12.803 -1.573 0.414 1.00 97.94 81 ARG A CA 1
ATOM 563 C C . ARG A 1 81 ? -12.339 -0.807 1.646 1.00 97.94 81 ARG A C 1
ATOM 565 O O . ARG A 1 81 ? -12.984 -0.921 2.684 1.00 97.94 81 ARG A O 1
ATOM 572 N N . THR A 1 82 ? -11.276 -0.014 1.530 1.00 98.06 82 THR A N 1
ATOM 573 C CA . THR A 1 82 ? -10.736 0.789 2.636 1.00 98.06 82 THR A CA 1
ATOM 574 C C . THR A 1 82 ? -11.789 1.743 3.209 1.00 98.06 82 THR A C 1
ATOM 576 O O . THR A 1 82 ? -11.957 1.807 4.425 1.00 98.06 82 THR A O 1
ATOM 579 N N . ALA A 1 83 ? -12.577 2.400 2.352 1.00 98.25 83 ALA A N 1
ATOM 580 C CA . ALA A 1 83 ? -13.613 3.350 2.760 1.00 98.25 83 ALA A CA 1
ATOM 581 C C . ALA A 1 83 ? -14.686 2.740 3.684 1.00 98.25 83 ALA A C 1
ATOM 583 O O . ALA A 1 83 ? -15.278 3.449 4.497 1.00 98.25 83 ALA A O 1
ATOM 584 N N . ARG A 1 84 ? -14.917 1.418 3.625 1.00 98.25 84 ARG A N 1
ATOM 585 C CA . ARG A 1 84 ? -15.861 0.716 4.520 1.00 98.25 84 ARG A CA 1
ATOM 586 C C . ARG A 1 84 ? -15.436 0.778 5.986 1.00 98.25 84 ARG A C 1
ATOM 588 O O . ARG A 1 84 ? -16.281 0.646 6.866 1.00 98.25 84 ARG A O 1
ATOM 595 N N . PHE A 1 85 ? -14.149 0.997 6.250 1.00 98.31 85 PHE A N 1
ATOM 596 C CA . PHE A 1 85 ? -13.589 1.092 7.595 1.00 98.31 85 PHE A CA 1
ATOM 597 C C . PHE A 1 85 ? -13.527 2.529 8.124 1.00 98.31 85 PHE A C 1
ATOM 599 O O . PHE A 1 85 ? -13.017 2.730 9.224 1.00 98.31 85 PHE A O 1
ATOM 606 N N . ARG A 1 86 ? -14.066 3.523 7.398 1.00 98.12 86 ARG A N 1
ATOM 607 C CA . ARG A 1 86 ? -14.006 4.940 7.793 1.00 98.12 86 ARG A CA 1
ATOM 608 C C . ARG A 1 86 ? -14.395 5.195 9.259 1.00 98.12 86 ARG A C 1
ATOM 610 O O . ARG A 1 86 ? -13.607 5.853 9.931 1.00 98.12 86 ARG A O 1
ATOM 617 N N . PRO A 1 87 ? -15.499 4.642 9.804 1.00 98.44 87 PRO A N 1
ATOM 618 C CA . PRO A 1 87 ? -15.855 4.890 11.203 1.00 98.44 87 PRO A CA 1
ATOM 619 C C . PRO A 1 87 ? -14.807 4.374 12.204 1.00 98.44 87 PRO A C 1
ATOM 621 O O . PRO A 1 87 ? -14.529 5.026 13.207 1.00 98.44 87 PRO A O 1
ATOM 624 N N . LEU A 1 88 ? -14.197 3.214 11.927 1.00 98.19 88 LEU A N 1
ATOM 625 C CA . LEU A 1 88 ? -13.141 2.644 12.773 1.00 98.19 88 LEU A CA 1
ATOM 626 C C . LEU A 1 88 ? -11.843 3.443 12.658 1.00 98.19 88 LEU A C 1
ATOM 628 O O . LEU A 1 88 ? -11.184 3.694 13.664 1.00 98.19 88 LEU A O 1
ATOM 632 N N . ILE A 1 89 ? -11.505 3.872 11.442 1.00 98.38 89 ILE A N 1
ATOM 633 C CA . ILE A 1 89 ? -10.338 4.710 11.166 1.00 98.38 89 ILE A CA 1
ATOM 634 C C . ILE A 1 89 ? -10.464 6.046 11.894 1.00 98.38 89 ILE A C 1
ATOM 636 O O . ILE A 1 89 ? -9.526 6.449 12.568 1.00 98.38 89 ILE A O 1
ATOM 640 N N . GLU A 1 90 ? -11.611 6.719 11.820 1.00 98.62 90 GLU A N 1
ATOM 641 C CA . GLU A 1 90 ? -11.837 7.985 12.526 1.00 98.62 90 GLU A CA 1
ATOM 642 C C . GLU A 1 90 ? -11.726 7.823 14.045 1.00 98.62 90 GLU A C 1
ATOM 644 O O . GLU A 1 90 ? -11.086 8.641 14.707 1.00 98.62 90 GLU A O 1
ATOM 649 N N . ALA A 1 91 ? -12.292 6.748 14.603 1.00 98.50 91 ALA A N 1
ATOM 650 C CA . ALA A 1 91 ? -12.191 6.458 16.030 1.00 98.50 91 ALA A CA 1
ATOM 651 C C . ALA A 1 91 ? -10.736 6.208 16.468 1.00 98.50 91 ALA A C 1
ATOM 653 O O . ALA A 1 91 ? -10.280 6.789 17.455 1.00 98.50 91 ALA A O 1
ATOM 654 N N . ALA A 1 92 ? -9.994 5.384 15.725 1.00 97.94 92 ALA A N 1
ATOM 655 C CA . ALA A 1 92 ? -8.594 5.083 16.013 1.00 97.94 92 ALA A CA 1
ATOM 656 C C . ALA A 1 92 ? -7.691 6.312 15.827 1.00 97.94 92 ALA A C 1
ATOM 658 O O . ALA A 1 92 ? -6.869 6.606 16.692 1.00 97.94 92 ALA A O 1
ATOM 659 N N . ALA A 1 93 ? -7.887 7.067 14.745 1.00 98.25 93 ALA A N 1
ATOM 660 C CA . ALA A 1 93 ? -7.144 8.285 14.445 1.00 98.25 93 ALA A CA 1
ATOM 661 C C . ALA A 1 93 ? -7.351 9.353 15.525 1.00 98.25 93 ALA A C 1
ATOM 663 O O . ALA A 1 93 ? -6.383 9.957 15.983 1.00 98.25 93 ALA A O 1
ATOM 664 N N . LYS A 1 94 ? -8.590 9.518 16.011 1.00 98.44 94 LYS A N 1
ATOM 665 C CA . LYS A 1 94 ? -8.903 10.406 17.137 1.00 98.44 94 LYS A CA 1
ATOM 666 C C . LYS A 1 94 ? -8.156 10.002 18.407 1.00 98.44 94 LYS A C 1
ATOM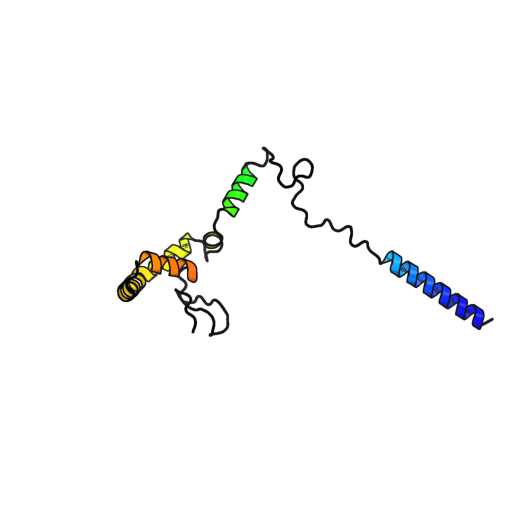 668 O O . LYS A 1 94 ? -7.584 10.867 19.062 1.00 98.44 94 LYS A O 1
ATOM 673 N N . THR A 1 95 ? -8.150 8.714 18.753 1.00 98.12 95 THR A N 1
ATOM 674 C CA . THR A 1 95 ? -7.408 8.212 19.923 1.00 98.12 95 THR A CA 1
ATOM 675 C C . THR A 1 95 ? -5.900 8.419 19.770 1.00 98.12 95 THR A C 1
ATOM 677 O O . THR A 1 95 ? -5.233 8.773 20.737 1.00 98.12 95 THR A O 1
ATOM 680 N N . ALA A 1 96 ? -5.367 8.230 18.563 1.00 96.19 96 ALA A N 1
ATOM 681 C CA . ALA A 1 96 ? -3.945 8.378 18.265 1.00 96.19 96 ALA A CA 1
ATOM 682 C C . ALA A 1 96 ? -3.498 9.834 18.020 1.00 96.19 96 ALA A C 1
ATOM 684 O O . ALA A 1 96 ? -2.300 10.089 17.934 1.00 96.19 96 ALA A O 1
ATOM 685 N N . GLY A 1 97 ? -4.428 10.788 17.901 1.00 97.81 97 GLY A N 1
ATOM 686 C CA . GLY A 1 97 ? -4.118 12.191 17.612 1.00 97.81 97 GLY A CA 1
ATOM 687 C C . GLY A 1 97 ? -3.553 12.429 16.206 1.00 97.81 97 GLY A C 1
ATOM 688 O O . GLY A 1 97 ? -2.739 13.332 16.027 1.00 97.81 97 GLY A O 1
ATOM 689 N N . ILE A 1 98 ? -3.955 11.622 15.219 1.00 97.25 98 ILE A N 1
ATOM 690 C CA . ILE A 1 98 ? -3.510 11.737 13.820 1.00 97.25 98 ILE A CA 1
ATOM 691 C C . ILE A 1 98 ? -4.675 12.066 12.889 1.00 97.25 98 ILE A C 1
ATOM 693 O O . ILE A 1 98 ? -5.833 11.783 13.193 1.00 97.25 98 ILE A O 1
ATOM 697 N N . GLU A 1 99 ? -4.365 12.626 11.721 1.00 98.44 99 GLU A N 1
ATOM 698 C CA . GLU A 1 99 ? -5.370 12.889 10.692 1.00 98.44 99 GLU A CA 1
ATOM 699 C C . GLU A 1 99 ? -5.994 11.574 10.183 1.00 98.44 99 GLU A C 1
ATOM 701 O O . GLU A 1 99 ? -5.260 10.681 9.739 1.00 98.44 99 GLU A O 1
ATOM 706 N N . PRO A 1 100 ? -7.336 11.431 10.174 1.00 98.12 100 PRO A N 1
ATOM 707 C CA . PRO A 1 100 ? -7.998 10.212 9.704 1.00 98.12 100 PRO A CA 1
ATOM 708 C C . PRO A 1 100 ? -7.643 9.846 8.262 1.00 98.12 100 PRO A C 1
ATOM 710 O O . PRO A 1 100 ? -7.573 8.667 7.925 1.00 98.12 100 PRO A O 1
ATOM 713 N N . GLY A 1 101 ? -7.399 10.846 7.408 1.00 98.19 101 GLY A N 1
ATOM 714 C CA . GLY A 1 101 ? -6.955 10.630 6.029 1.00 98.19 101 GLY A CA 1
ATOM 715 C C . GLY A 1 101 ? -5.580 9.964 5.941 1.00 98.19 101 GLY A C 1
ATOM 716 O O . GLY A 1 101 ? -5.365 9.126 5.070 1.00 98.19 101 GLY A O 1
ATOM 717 N N . THR A 1 102 ? -4.676 10.265 6.875 1.00 98.25 102 THR A N 1
ATOM 718 C CA . THR A 1 102 ? -3.366 9.609 6.951 1.00 98.25 102 THR A CA 1
ATOM 719 C C . THR A 1 102 ? -3.523 8.141 7.326 1.00 98.25 102 THR A C 1
ATOM 721 O O . THR A 1 102 ? -2.980 7.281 6.638 1.00 98.25 102 THR A O 1
ATOM 724 N N . LEU A 1 103 ? -4.315 7.833 8.361 1.00 98.06 103 LEU A N 1
ATOM 725 C CA . LEU A 1 103 ? -4.548 6.445 8.771 1.00 98.06 103 LEU A CA 1
ATOM 726 C C . LEU A 1 103 ? -5.292 5.643 7.692 1.00 98.06 103 LEU A C 1
ATOM 728 O O . LEU A 1 103 ? -4.964 4.486 7.446 1.00 98.06 103 LEU A O 1
ATOM 732 N N . GLU A 1 104 ? -6.253 6.252 6.997 1.00 98.19 104 GLU A N 1
ATOM 733 C CA . GLU A 1 104 ? -6.906 5.618 5.849 1.00 98.19 104 GLU A CA 1
ATOM 734 C C . GLU A 1 104 ? -5.922 5.341 4.705 1.00 98.19 104 GLU A C 1
ATOM 736 O O . GLU A 1 104 ? -5.939 4.254 4.123 1.00 98.19 104 GLU A O 1
ATOM 741 N N . GLY A 1 105 ? -5.043 6.301 4.407 1.00 96.44 105 GLY A N 1
ATOM 742 C CA . GLY A 1 105 ? -3.975 6.139 3.426 1.00 96.44 105 GLY A CA 1
ATOM 743 C C . GLY A 1 105 ? -3.040 4.984 3.780 1.00 96.44 105 GLY A C 1
ATOM 744 O O . GLY A 1 105 ? -2.715 4.184 2.905 1.00 96.44 105 G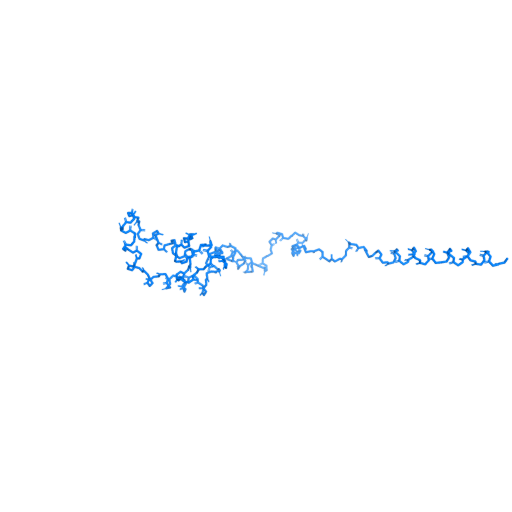LY A O 1
ATOM 745 N N . MET A 1 106 ? -2.686 4.839 5.062 1.00 96.81 106 MET A N 1
A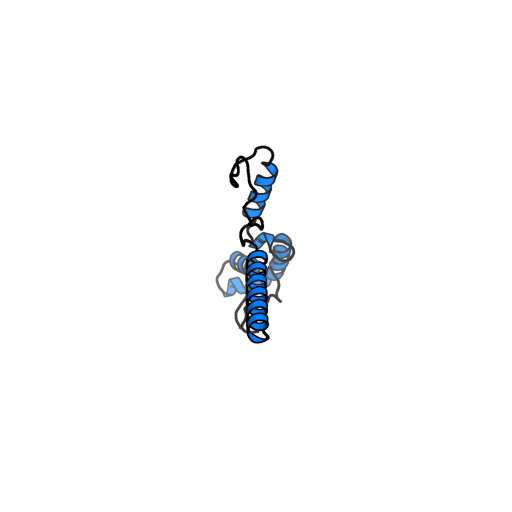TOM 746 C CA . MET A 1 106 ? -1.928 3.687 5.557 1.00 96.81 106 MET A CA 1
ATOM 747 C C . MET A 1 106 ? -2.703 2.387 5.327 1.00 96.81 106 MET A C 1
ATOM 749 O O . MET A 1 106 ? -2.173 1.474 4.714 1.00 96.81 106 MET A O 1
ATOM 753 N N . VAL A 1 107 ? -3.984 2.304 5.696 1.00 97.44 107 VAL A N 1
ATOM 754 C CA . VAL A 1 107 ? -4.781 1.084 5.452 1.00 97.44 107 VAL A CA 1
ATOM 755 C C . VAL A 1 107 ? -4.845 0.718 3.961 1.00 97.44 107 VAL A C 1
ATOM 757 O O . VAL A 1 107 ? -4.757 -0.459 3.599 1.00 97.44 107 VAL A O 1
ATOM 760 N N . LEU A 1 108 ? -4.988 1.709 3.074 1.00 95.75 108 LEU A N 1
ATOM 761 C CA . LEU A 1 108 ? -4.972 1.492 1.626 1.00 95.75 108 LEU A CA 1
ATOM 762 C C . LEU A 1 108 ? -3.6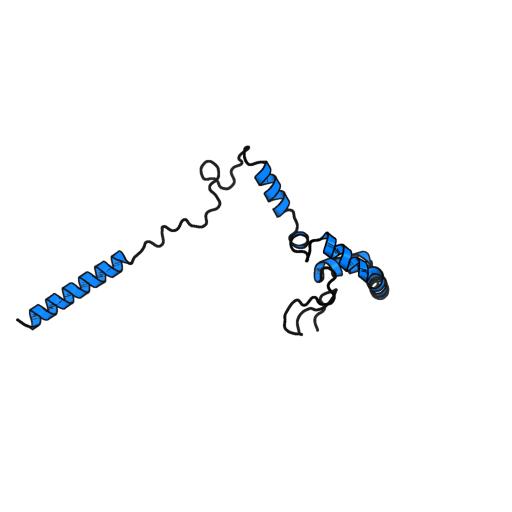20 0.950 1.139 1.00 95.75 108 LEU A C 1
ATOM 764 O O . LEU A 1 108 ? -3.610 0.007 0.348 1.00 95.75 108 LEU A O 1
ATOM 768 N N . LEU A 1 109 ? -2.518 1.550 1.592 1.00 94.31 109 LEU A N 1
ATOM 769 C CA . LEU A 1 109 ? -1.149 1.169 1.242 1.00 94.31 109 LEU A CA 1
ATOM 770 C C . LEU A 1 109 ? -0.807 -0.239 1.741 1.00 94.31 109 LEU A C 1
ATOM 772 O O . LEU A 1 109 ? -0.310 -1.052 0.968 1.00 94.31 109 LEU A O 1
ATOM 776 N N . GLU A 1 110 ? -1.116 -0.521 3.003 1.00 94.75 110 GLU A N 1
ATOM 777 C CA . GLU A 1 110 ? -0.657 -1.716 3.710 1.00 94.75 110 GLU A CA 1
ATOM 778 C C . GLU A 1 110 ? -1.471 -2.968 3.356 1.00 94.75 110 GLU A C 1
ATOM 780 O O . GLU A 1 110 ? -0.921 -4.048 3.161 1.00 94.75 110 GLU A O 1
ATOM 785 N N . SER A 1 111 ? -2.798 -2.849 3.242 1.00 95.38 111 SER A N 1
ATOM 786 C CA . SER A 1 111 ? -3.679 -4.017 3.075 1.00 95.38 111 SER A CA 1
ATOM 787 C C . SER A 1 111 ? -4.649 -3.911 1.906 1.00 95.38 111 SER A C 1
ATOM 789 O O . SER A 1 111 ? -5.388 -4.858 1.624 1.00 95.38 111 SER A O 1
ATOM 791 N N . ALA A 1 112 ? -4.714 -2.757 1.234 1.00 95.75 112 ALA A N 1
ATOM 792 C CA . ALA A 1 112 ? -5.754 -2.465 0.253 1.00 95.75 112 ALA A CA 1
ATOM 793 C C . ALA A 1 112 ? -7.182 -2.697 0.800 1.00 95.75 112 ALA A C 1
ATOM 795 O O . ALA A 1 112 ? -8.074 -3.159 0.067 1.00 95.75 112 ALA A O 1
ATOM 796 N N . GLY A 1 113 ? -7.371 -2.434 2.100 1.00 96.62 113 GLY A N 1
ATOM 797 C CA . GLY A 1 113 ? -8.629 -2.623 2.820 1.00 96.62 113 GLY A CA 1
ATOM 798 C C . GLY A 1 113 ? -8.998 -4.088 3.070 1.00 96.62 113 GLY A C 1
ATOM 799 O O . GLY A 1 113 ? -10.184 -4.400 3.189 1.00 96.62 113 GLY A O 1
ATOM 800 N N . ARG A 1 114 ? -8.025 -5.007 3.089 1.00 96.50 114 ARG A N 1
ATOM 801 C CA . ARG A 1 114 ? -8.238 -6.429 3.397 1.00 96.50 114 ARG A CA 1
ATOM 802 C C . ARG A 1 114 ? -7.906 -6.720 4.865 1.00 96.50 114 ARG A C 1
ATOM 804 O O . ARG A 1 114 ? -6.734 -6.683 5.231 1.00 96.50 114 ARG A O 1
ATOM 811 N N . PRO A 1 115 ? -8.895 -7.033 5.719 1.00 95.50 115 PRO A N 1
ATOM 812 C CA . PRO A 1 115 ? -8.632 -7.328 7.128 1.00 95.50 115 PRO A CA 1
ATOM 813 C C . PRO A 1 115 ? -7.902 -8.665 7.335 1.00 95.50 115 PRO A C 1
ATOM 815 O O . PRO A 1 115 ? -7.344 -8.889 8.400 1.00 95.50 115 PRO A O 1
ATOM 818 N N . ASP A 1 116 ? -7.897 -9.531 6.321 1.00 93.31 116 ASP A N 1
ATOM 819 C CA . ASP A 1 116 ? -7.217 -10.827 6.265 1.00 93.31 116 ASP A CA 1
ATOM 820 C C . ASP A 1 116 ? -5.839 -10.755 5.579 1.00 93.31 116 ASP A C 1
ATOM 822 O O . ASP A 1 116 ? -5.282 -11.787 5.215 1.00 93.31 116 ASP A O 1
ATOM 826 N N . ALA A 1 117 ? -5.306 -9.554 5.323 1.00 93.31 117 ALA A N 1
ATOM 827 C CA . ALA A 1 117 ? -3.989 -9.404 4.714 1.00 93.31 117 ALA A CA 1
ATOM 828 C C . ALA A 1 117 ? -2.892 -9.939 5.645 1.00 93.31 117 ALA A C 1
ATOM 830 O O . ALA A 1 117 ? -2.845 -9.594 6.827 1.00 93.31 117 ALA A O 1
ATOM 831 N N . VAL A 1 118 ? -1.997 -10.748 5.085 1.00 91.88 118 VAL A N 1
ATOM 832 C CA . VAL A 1 118 ? -0.859 -11.354 5.775 1.00 91.88 118 VAL A CA 1
ATOM 833 C C . VAL A 1 118 ? 0.365 -11.198 4.872 1.00 91.88 118 VAL A C 1
ATOM 835 O O . VAL A 1 118 ? 0.317 -11.619 3.713 1.00 91.88 118 VAL A O 1
ATOM 838 N N . ALA A 1 119 ? 1.429 -10.573 5.379 1.00 88.00 119 ALA A N 1
ATOM 839 C CA . ALA A 1 119 ? 2.669 -10.363 4.629 1.00 88.00 119 ALA A CA 1
ATOM 840 C C . ALA A 1 119 ? 3.502 -11.644 4.482 1.00 88.00 119 ALA A C 1
ATOM 842 O O . ALA A 1 119 ? 4.154 -11.834 3.457 1.00 88.00 119 ALA A O 1
ATOM 843 N N . ASP A 1 120 ? 3.462 -12.514 5.494 1.00 85.31 120 ASP A N 1
ATOM 844 C CA . ASP A 1 120 ? 4.213 -13.766 5.545 1.00 85.31 120 ASP A CA 1
ATOM 845 C C . ASP A 1 120 ? 3.343 -14.908 6.108 1.00 85.31 120 ASP A C 1
ATOM 847 O O . ASP A 1 120 ? 2.614 -14.692 7.071 1.00 85.31 120 ASP A O 1
ATOM 851 N N . PRO A 1 121 ? 3.376 -16.126 5.540 1.00 79.12 121 PRO A N 1
ATOM 852 C CA . PRO A 1 121 ? 2.592 -17.255 6.044 1.00 79.12 121 PRO A CA 1
ATOM 853 C C . PRO A 1 121 ? 2.899 -17.679 7.497 1.00 79.12 121 PRO A C 1
ATOM 855 O O . PRO A 1 121 ? 2.145 -18.482 8.049 1.00 79.12 121 PRO A O 1
ATOM 858 N N . GLN A 1 122 ? 3.983 -17.203 8.108 1.00 78.88 122 GLN A N 1
ATOM 859 C CA . GLN A 1 122 ? 4.291 -17.352 9.529 1.00 78.88 122 GLN A CA 1
ATOM 860 C C . GLN A 1 122 ? 3.625 -16.243 10.369 1.00 78.88 122 GLN A C 1
ATOM 862 O O . GLN A 1 122 ? 3.505 -15.098 9.940 1.00 78.88 122 GLN A O 1
ATOM 867 N N . LEU A 1 123 ? 3.181 -16.576 11.588 1.00 67.31 123 LEU A N 1
ATOM 868 C CA . LEU A 1 123 ? 2.400 -15.667 12.446 1.00 67.31 123 LEU A CA 1
ATOM 869 C C . LEU A 1 123 ? 3.189 -14.441 12.920 1.00 67.31 123 LEU A C 1
ATOM 871 O O . LEU A 1 123 ? 2.579 -13.440 13.271 1.00 67.31 123 LEU A O 1
ATOM 875 N N . GLU A 1 124 ? 4.516 -14.509 12.897 1.00 80.50 124 GLU A N 1
ATOM 876 C CA . GLU A 1 124 ? 5.439 -13.415 13.207 1.00 80.50 124 GLU A CA 1
ATOM 877 C C . GLU A 1 124 ? 5.441 -12.317 12.120 1.00 80.50 124 GLU A C 1
ATOM 879 O O . GLU A 1 124 ? 6.049 -11.257 12.284 1.00 80.50 124 GLU A O 1
ATOM 884 N N . GLY A 1 125 ? 4.779 -12.570 10.987 1.00 82.69 125 GLY A N 1
ATOM 885 C CA . GLY A 1 125 ? 4.594 -11.615 9.907 1.00 82.69 125 GLY A CA 1
ATOM 886 C C . GLY A 1 125 ? 3.592 -10.505 10.231 1.00 82.69 125 GLY A C 1
ATOM 887 O O . GLY A 1 125 ? 2.783 -10.580 11.153 1.00 82.69 125 GLY A O 1
ATOM 888 N N . ALA A 1 126 ? 3.623 -9.451 9.418 1.00 91.56 126 ALA A N 1
ATOM 889 C CA . ALA A 1 126 ? 2.682 -8.348 9.530 1.00 91.56 126 ALA A CA 1
ATOM 890 C C . ALA A 1 126 ? 1.264 -8.773 9.107 1.00 91.56 126 ALA A C 1
ATOM 892 O O . ALA A 1 126 ? 1.083 -9.421 8.070 1.00 91.56 126 ALA A O 1
ATOM 893 N N . VAL A 1 127 ? 0.254 -8.391 9.895 1.00 93.25 127 VAL A N 1
ATOM 894 C CA . VAL A 1 127 ? -1.138 -8.812 9.678 1.00 93.25 127 VAL A CA 1
ATOM 895 C C . VAL A 1 127 ? -2.147 -7.668 9.751 1.00 93.25 127 VAL A C 1
ATOM 897 O O . VAL A 1 127 ? -1.950 -6.638 10.403 1.00 93.25 127 VAL A O 1
ATOM 900 N N . GLY A 1 128 ? -3.284 -7.880 9.090 1.00 94.12 128 GLY A N 1
ATOM 901 C CA . GLY A 1 128 ? -4.465 -7.036 9.195 1.00 94.12 128 GLY A CA 1
ATOM 902 C C . GLY A 1 128 ? -4.376 -5.722 8.421 1.00 94.12 128 GLY A C 1
ATOM 903 O O . GLY A 1 128 ? -3.529 -5.531 7.548 1.00 94.12 128 GLY A O 1
ATOM 904 N N . LEU A 1 129 ? -5.294 -4.805 8.746 1.00 96.12 129 LEU A N 1
ATOM 905 C CA . LEU A 1 129 ? -5.542 -3.581 7.973 1.00 96.12 129 LEU A CA 1
ATOM 906 C C . LEU A 1 129 ? -4.331 -2.648 7.873 1.00 96.12 129 LEU A C 1
ATOM 908 O O . LEU A 1 129 ? -4.174 -1.976 6.857 1.00 96.12 129 LEU A O 1
ATOM 912 N N . THR A 1 130 ? -3.503 -2.611 8.915 1.00 95.50 130 THR A N 1
ATOM 913 C CA . THR A 1 130 ? -2.328 -1.736 9.028 1.00 95.50 130 THR A CA 1
ATOM 914 C C . THR A 1 130 ? -1.019 -2.518 9.126 1.00 95.50 130 THR A C 1
ATOM 916 O O . THR A 1 130 ? -0.021 -1.929 9.522 1.00 95.50 130 THR A O 1
ATOM 919 N N . GLN A 1 131 ? -1.031 -3.823 8.816 1.00 94.62 131 GLN A N 1
ATOM 920 C CA . GLN A 1 131 ? 0.169 -4.670 8.771 1.00 94.62 131 GLN A CA 1
ATOM 921 C C . GLN A 1 131 ? 1.035 -4.538 10.043 1.00 94.62 131 GLN A C 1
ATOM 923 O O . GLN A 1 131 ? 2.210 -4.181 10.001 1.00 94.62 131 GLN A O 1
ATOM 928 N N . ILE A 1 132 ? 0.432 -4.816 11.203 1.00 91.44 132 ILE A N 1
ATOM 929 C CA . ILE A 1 132 ? 1.131 -4.799 12.499 1.00 91.44 132 ILE A CA 1
ATOM 930 C C . ILE A 1 132 ? 1.790 -6.165 12.714 1.00 91.44 132 ILE A C 1
ATOM 932 O O . ILE A 1 132 ? 1.166 -7.188 12.436 1.00 91.44 132 ILE A O 1
ATOM 936 N N . LEU A 1 133 ? 3.035 -6.176 13.194 1.00 88.56 133 LEU A N 1
ATOM 937 C CA . LEU A 1 133 ? 3.750 -7.395 13.590 1.00 88.56 133 LEU A CA 1
ATOM 938 C C . LEU A 1 133 ? 3.158 -7.964 14.888 1.00 88.56 133 LEU A C 1
ATOM 940 O O . LEU A 1 133 ? 2.853 -7.192 15.802 1.00 88.56 133 LEU A O 1
ATOM 944 N N . ALA A 1 134 ? 3.006 -9.287 14.955 1.00 68.44 134 ALA A N 1
ATOM 945 C CA . ALA A 1 134 ? 2.546 -10.003 16.148 1.00 68.44 134 ALA A CA 1
ATOM 946 C C . ALA A 1 134 ? 3.704 -10.442 17.056 1.00 68.44 134 ALA A C 1
ATOM 948 O O . ALA A 1 134 ? 4.808 -10.715 16.533 1.00 68.44 134 ALA A O 1
#